Protein AF-A0A1V9FWC9-F1 (afdb_monomer_lite)

Radius of gyration: 21.56 Å; chains: 1; bounding box: 46×31×86 Å

Sequence (155 aa):
MNTYSSSDKNKNQHMPQYVVHKIGFFFTDENYEIEQERGNLVAISKSLEEAKATKFRADIESMKSQADNNAVIFYLENPNYEAITKKLTTYYNSEFGQFTSRIPPILLPYNMTDEQAAQFLSIMELTFHTIVEYGDDEVIDAAAFDLNNDEYCWF

Secondary structure (DSSP, 8-state):
----------------EEEEEEPEEEE-SS-EEEEESS-SEEEEESSHHHHHHHHHHHHHHHHHHTTTSBTTGGGTT-TTHHHHHHHHHHHHHHHSS----SSS--BPPTT--HHHHHHHHHHHT--SEEEEEEPTT----TTTS-TT-GGG---

Structure (mmCIF, N/CA/C/O backbone):
data_AF-A0A1V9FWC9-F1
#
_entry.id   AF-A0A1V9FWC9-F1
#
loop_
_atom_site.group_PDB
_atom_site.id
_atom_site.type_symbol
_atom_site.label_atom_id
_atom_site.label_alt_id
_atom_site.label_comp_id
_atom_site.label_asym_id
_atom_site.label_entity_id
_atom_site.label_seq_id
_atom_site.pdbx_PDB_ins_code
_atom_site.Cartn_x
_atom_site.Cartn_y
_atom_site.Cartn_z
_atom_site.occupancy
_atom_site.B_iso_or_equiv
_atom_site.auth_seq_id
_atom_site.auth_comp_id
_atom_site.auth_asym_id
_atom_site.auth_atom_id
_atom_site.pdbx_PDB_model_num
ATOM 1 N N . MET A 1 1 ? 23.461 14.807 -64.454 1.00 42.53 1 MET A N 1
ATOM 2 C CA . MET A 1 1 ? 24.286 14.664 -63.237 1.00 42.53 1 MET A CA 1
ATOM 3 C C . MET A 1 1 ? 23.342 14.418 -62.080 1.00 42.53 1 MET A C 1
ATOM 5 O O . MET A 1 1 ? 22.497 15.258 -61.817 1.00 42.53 1 MET A O 1
ATOM 9 N N . ASN A 1 2 ? 23.418 13.223 -61.502 1.00 43.31 2 ASN A N 1
ATOM 10 C CA . ASN A 1 2 ? 22.640 12.791 -60.346 1.00 43.31 2 ASN A CA 1
ATOM 11 C C . ASN A 1 2 ? 23.478 13.060 -59.095 1.00 43.31 2 ASN A C 1
ATOM 13 O O . ASN A 1 2 ? 24.5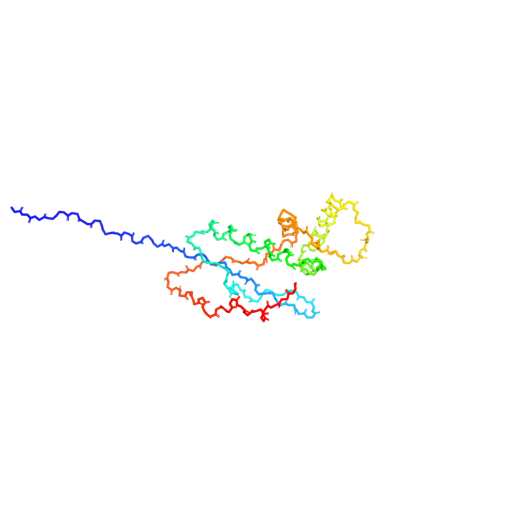97 12.557 -59.057 1.00 43.31 2 ASN A O 1
ATOM 17 N N . THR A 1 3 ? 22.936 13.739 -58.083 1.00 41.34 3 THR A N 1
ATOM 18 C CA . THR A 1 3 ? 23.321 13.508 -56.679 1.00 41.34 3 THR A CA 1
ATOM 19 C C . THR A 1 3 ? 22.168 13.869 -55.735 1.00 41.34 3 THR A C 1
ATOM 21 O O . THR A 1 3 ? 21.877 15.045 -55.548 1.00 41.34 3 THR A O 1
ATOM 24 N N . TYR A 1 4 ? 21.529 12.811 -55.211 1.00 40.56 4 TYR A N 1
ATOM 25 C CA . TYR A 1 4 ? 21.058 12.574 -53.831 1.00 40.56 4 TYR A CA 1
ATOM 26 C C . TYR A 1 4 ? 20.501 13.779 -53.048 1.00 40.56 4 TYR A C 1
ATOM 28 O O . TYR A 1 4 ? 21.238 14.688 -52.694 1.00 40.56 4 TYR A O 1
ATOM 36 N N . SER A 1 5 ? 19.189 13.891 -52.809 1.00 41.19 5 SER A N 1
ATOM 37 C CA . SER A 1 5 ? 18.323 13.071 -51.929 1.00 41.19 5 SER A CA 1
ATOM 38 C C . SER A 1 5 ? 18.794 12.982 -50.475 1.00 41.19 5 SER A C 1
ATOM 40 O O . SER A 1 5 ? 19.703 12.223 -50.159 1.00 41.19 5 SER A O 1
ATOM 42 N N . SER A 1 6 ? 18.086 13.757 -49.646 1.00 53.69 6 SER A N 1
ATOM 43 C CA . SER A 1 6 ? 17.626 13.518 -48.272 1.00 53.69 6 SER A CA 1
ATOM 44 C C . SER A 1 6 ? 18.304 12.426 -47.444 1.00 53.69 6 SER A C 1
ATOM 46 O O . SER A 1 6 ? 18.267 11.250 -47.799 1.00 53.69 6 SER A O 1
ATOM 48 N N . SER A 1 7 ? 18.737 12.810 -46.245 1.00 42.28 7 SER A N 1
ATOM 49 C CA . SER A 1 7 ? 18.567 11.955 -45.072 1.00 42.28 7 SER A CA 1
ATOM 50 C C . SER A 1 7 ? 18.676 12.801 -43.808 1.00 42.28 7 SER A C 1
ATOM 52 O O . SER A 1 7 ? 19.775 13.057 -43.305 1.00 42.28 7 SER A O 1
ATOM 54 N N . ASP A 1 8 ? 17.509 13.226 -43.323 1.00 50.09 8 ASP A N 1
ATOM 55 C CA . ASP A 1 8 ? 17.239 13.476 -41.911 1.00 50.09 8 ASP A CA 1
ATOM 56 C C . ASP A 1 8 ? 17.885 12.368 -41.073 1.00 50.09 8 ASP A C 1
ATOM 58 O O . ASP A 1 8 ? 17.461 11.209 -41.087 1.00 50.09 8 ASP A O 1
ATOM 62 N N . LYS A 1 9 ? 18.957 12.707 -40.355 1.00 45.81 9 LYS A N 1
ATOM 63 C CA . LYS A 1 9 ? 19.501 11.814 -39.339 1.00 45.81 9 LYS A CA 1
ATOM 64 C C . LYS A 1 9 ? 18.553 11.854 -38.153 1.00 45.81 9 LYS A C 1
ATOM 66 O O . LYS A 1 9 ? 18.553 12.817 -37.391 1.00 45.81 9 LYS A O 1
ATOM 71 N N . ASN A 1 10 ? 17.747 10.797 -38.069 1.00 43.78 10 ASN A N 1
ATOM 72 C CA . ASN A 1 10 ? 17.113 10.262 -36.871 1.00 43.78 10 ASN A CA 1
ATOM 73 C C . ASN A 1 10 ? 17.713 10.863 -35.594 1.00 43.78 10 ASN A C 1
ATOM 75 O O . ASN A 1 10 ? 18.792 10.467 -35.148 1.00 43.78 10 ASN A O 1
ATOM 79 N N . LYS A 1 11 ? 16.983 11.801 -34.986 1.00 44.09 11 LYS A N 1
ATOM 80 C CA . LYS A 1 11 ? 17.037 11.954 -33.537 1.00 44.09 11 LYS A CA 1
ATOM 81 C C . LYS A 1 11 ? 16.538 10.618 -33.000 1.00 44.09 11 LYS A C 1
ATOM 83 O O . LYS A 1 11 ? 15.337 10.373 -33.041 1.00 44.09 11 LYS A O 1
ATOM 88 N N . ASN A 1 12 ? 17.449 9.744 -32.572 1.00 44.00 12 ASN A N 1
ATOM 89 C CA . ASN A 1 12 ? 17.093 8.663 -31.663 1.00 44.00 12 ASN A CA 1
ATOM 90 C C . ASN A 1 12 ? 16.482 9.349 -30.443 1.00 44.00 12 ASN A C 1
ATOM 92 O O . ASN A 1 12 ? 17.187 9.917 -29.612 1.00 44.00 12 ASN A O 1
ATOM 96 N N . GLN A 1 13 ? 15.157 9.432 -30.442 1.00 45.62 13 GLN A N 1
ATOM 97 C CA . GLN A 1 13 ? 14.381 9.942 -29.335 1.00 45.62 13 GLN A CA 1
ATOM 98 C C . GLN A 1 13 ? 14.559 8.911 -28.226 1.00 45.62 13 GLN A C 1
ATOM 100 O O . GLN A 1 13 ? 13.967 7.836 -28.267 1.00 45.62 13 GLN A O 1
ATOM 105 N N . HIS A 1 14 ? 15.476 9.219 -27.313 1.00 57.19 14 HIS A N 1
ATOM 106 C CA . HIS A 1 14 ? 15.680 8.488 -26.075 1.00 57.19 14 HIS A CA 1
ATOM 107 C C . HIS A 1 14 ? 14.344 8.360 -25.345 1.00 57.19 14 HIS A C 1
ATOM 109 O O . HIS A 1 14 ? 13.629 9.352 -25.177 1.00 57.19 14 HIS A O 1
ATOM 115 N N . MET A 1 15 ? 13.988 7.132 -24.978 1.00 57.91 15 MET A N 1
ATOM 116 C CA . MET A 1 15 ? 12.767 6.834 -24.245 1.00 57.91 15 MET A CA 1
ATOM 117 C C . MET A 1 15 ? 13.168 6.275 -22.878 1.00 57.91 15 MET A C 1
ATOM 119 O O . MET A 1 15 ? 13.560 5.107 -22.836 1.00 57.91 15 MET A O 1
ATOM 123 N N . PRO A 1 16 ? 13.085 7.072 -21.795 1.00 70.75 16 PRO A N 1
ATOM 124 C CA . PRO A 1 16 ? 13.401 6.593 -20.453 1.00 70.75 16 PRO A CA 1
ATOM 125 C C . PRO A 1 16 ? 12.538 5.378 -20.101 1.00 70.75 16 PRO A C 1
ATOM 127 O O . PRO A 1 16 ? 11.371 5.286 -20.503 1.00 70.75 16 PRO A O 1
ATOM 130 N N . GLN A 1 17 ? 13.120 4.437 -19.360 1.00 82.06 17 GLN A N 1
ATOM 131 C CA . GLN A 1 17 ? 12.405 3.270 -18.856 1.00 82.06 17 GLN A CA 1
ATOM 132 C C . GLN A 1 17 ? 11.991 3.519 -17.409 1.00 82.06 17 GLN A C 1
ATOM 134 O O . GLN A 1 17 ? 12.803 3.882 -16.563 1.00 82.06 17 GLN A O 1
ATOM 139 N N . TYR A 1 18 ? 10.710 3.318 -17.124 1.00 85.75 18 TYR A N 1
ATOM 140 C CA . TYR A 1 18 ? 10.145 3.458 -15.789 1.00 85.75 18 TYR A CA 1
ATOM 141 C C . TYR A 1 18 ? 9.880 2.070 -15.231 1.00 85.75 18 TYR A C 1
ATOM 143 O O . TYR A 1 18 ? 9.060 1.329 -15.778 1.00 85.75 18 TYR A O 1
ATOM 151 N N . VAL A 1 19 ? 10.562 1.716 -14.151 1.00 85.62 19 VAL A N 1
ATOM 152 C CA . VAL A 1 19 ? 10.449 0.395 -13.534 1.00 85.62 19 VAL A CA 1
ATOM 153 C C . VAL A 1 19 ? 9.692 0.520 -12.227 1.00 85.62 19 VAL A C 1
ATOM 155 O O . VAL A 1 19 ? 10.023 1.345 -11.377 1.00 85.62 19 VAL A O 1
ATOM 158 N N . VAL A 1 20 ? 8.658 -0.300 -12.076 1.00 84.12 20 VAL A N 1
ATOM 159 C CA . VAL A 1 20 ? 7.928 -0.450 -10.821 1.00 84.12 20 VAL A CA 1
ATOM 160 C C . VAL A 1 20 ? 8.647 -1.508 -9.999 1.00 84.12 20 VAL A C 1
ATOM 162 O O . VAL A 1 20 ? 8.744 -2.656 -10.432 1.00 84.12 20 VAL A O 1
ATOM 165 N N . HIS A 1 21 ? 9.125 -1.126 -8.821 1.00 82.81 21 HIS A N 1
ATOM 166 C CA . HIS A 1 21 ? 9.728 -2.032 -7.849 1.00 82.81 21 HIS A CA 1
ATOM 167 C C . HIS A 1 21 ? 8.793 -2.220 -6.659 1.00 82.81 21 HIS A C 1
ATOM 169 O O . HIS A 1 21 ? 8.163 -1.261 -6.211 1.00 82.81 21 HIS A O 1
ATOM 175 N N . LYS A 1 22 ? 8.729 -3.438 -6.120 1.00 78.50 22 LYS A N 1
ATOM 176 C CA . LYS A 1 22 ? 8.201 -3.690 -4.778 1.00 78.50 22 LYS A CA 1
ATOM 177 C C . LYS A 1 22 ? 9.190 -3.102 -3.776 1.00 78.50 22 LYS A C 1
ATOM 179 O O . LYS A 1 22 ? 10.392 -3.343 -3.876 1.00 78.50 22 LYS A O 1
ATOM 184 N N . ILE A 1 23 ? 8.690 -2.312 -2.839 1.00 74.44 23 ILE A N 1
ATOM 185 C CA . ILE A 1 23 ? 9.484 -1.808 -1.725 1.00 74.44 23 ILE A CA 1
ATOM 186 C C . ILE A 1 23 ? 9.733 -2.989 -0.784 1.00 74.44 23 ILE A C 1
ATOM 188 O O . ILE A 1 23 ? 8.804 -3.715 -0.427 1.00 74.44 23 ILE A O 1
ATOM 192 N N . GLY A 1 24 ? 10.995 -3.212 -0.418 1.00 57.97 24 GLY A N 1
ATOM 193 C CA . GLY A 1 24 ? 11.331 -4.156 0.643 1.00 57.97 24 GLY A CA 1
ATOM 194 C C . GLY A 1 24 ? 10.935 -3.559 1.990 1.00 57.97 24 GLY A C 1
ATOM 195 O O . GLY A 1 24 ? 11.459 -2.510 2.362 1.00 57.97 24 GLY A O 1
ATOM 196 N N . PHE A 1 25 ? 10.014 -4.212 2.698 1.00 57.06 25 PHE A N 1
ATOM 197 C CA . PHE A 1 25 ? 9.659 -3.877 4.076 1.00 57.06 25 PHE A CA 1
ATOM 198 C C . PHE A 1 25 ? 10.325 -4.887 5.002 1.00 57.06 25 PHE A C 1
ATOM 200 O O . PHE A 1 25 ? 10.091 -6.087 4.856 1.00 57.06 25 PHE A O 1
ATOM 207 N N . PHE A 1 26 ? 11.125 -4.418 5.957 1.00 47.25 26 PHE A N 1
ATOM 208 C CA . PHE A 1 26 ? 11.580 -5.257 7.063 1.00 47.25 26 PHE A CA 1
ATOM 209 C C . PHE A 1 26 ? 10.724 -4.984 8.297 1.00 47.25 26 PHE A C 1
ATOM 211 O O . PHE A 1 26 ? 10.588 -3.841 8.735 1.00 47.25 26 PHE A O 1
ATOM 218 N N . PHE A 1 27 ? 10.144 -6.053 8.846 1.00 41.88 27 PHE A N 1
ATOM 219 C CA . PHE A 1 27 ? 9.560 -6.040 10.180 1.00 41.88 27 PHE A CA 1
ATOM 220 C C . PHE A 1 27 ? 10.696 -6.327 11.160 1.00 41.88 27 PHE A C 1
ATOM 222 O O . PHE A 1 27 ? 11.207 -7.447 11.215 1.00 41.88 27 PHE A O 1
ATOM 229 N N . THR A 1 28 ? 11.142 -5.307 11.883 1.00 44.56 28 THR A N 1
ATOM 230 C CA . THR A 1 28 ? 11.976 -5.533 13.068 1.00 44.56 28 THR A CA 1
ATOM 231 C C . THR A 1 28 ? 11.056 -5.826 14.255 1.00 44.56 28 THR A C 1
ATOM 233 O O . THR A 1 28 ? 9.866 -5.525 14.195 1.00 44.56 28 THR A O 1
ATOM 236 N N . ASP A 1 29 ? 11.577 -6.405 15.340 1.00 37.69 29 ASP A N 1
ATOM 237 C CA . ASP A 1 29 ? 10.786 -6.702 16.553 1.00 37.69 29 ASP A CA 1
ATOM 238 C C . ASP A 1 29 ? 10.087 -5.460 17.150 1.00 37.69 29 ASP A C 1
ATOM 240 O O . ASP A 1 29 ? 9.205 -5.594 17.999 1.00 37.69 29 ASP A O 1
ATOM 244 N N . GLU A 1 30 ? 10.469 -4.259 16.704 1.00 39.75 30 GLU A N 1
ATOM 245 C CA . GLU A 1 30 ? 9.951 -2.990 17.193 1.00 39.75 30 GLU A CA 1
ATOM 246 C C . GLU A 1 30 ? 9.194 -2.206 16.099 1.00 39.75 30 GLU A C 1
ATOM 248 O O . GLU A 1 30 ? 8.078 -1.792 16.392 1.00 39.75 30 GLU A O 1
ATOM 253 N N . ASN A 1 31 ? 9.695 -2.065 14.851 1.00 43.00 31 ASN A N 1
ATOM 254 C CA . ASN A 1 31 ? 9.213 -1.044 13.889 1.00 43.00 31 ASN A CA 1
ATOM 255 C C . ASN A 1 31 ? 9.339 -1.380 12.369 1.00 43.00 31 ASN A C 1
ATOM 257 O O . ASN A 1 31 ? 9.974 -2.365 11.978 1.00 43.00 31 ASN A O 1
ATOM 261 N N . TYR A 1 32 ? 8.766 -0.499 11.519 1.00 52.47 32 TYR A N 1
ATOM 262 C CA . TYR A 1 32 ? 8.837 -0.484 10.039 1.00 52.47 32 TYR A CA 1
ATOM 263 C C . TYR A 1 32 ? 10.089 0.213 9.501 1.00 52.47 32 TYR A C 1
ATOM 265 O O . TYR A 1 32 ? 10.265 1.405 9.753 1.00 52.47 32 TYR A O 1
ATOM 273 N N . GLU A 1 33 ? 10.874 -0.461 8.654 1.00 49.66 33 GLU A N 1
ATOM 274 C CA . GLU A 1 33 ? 11.979 0.174 7.918 1.00 49.66 33 GLU A CA 1
ATOM 275 C C . GLU A 1 33 ? 11.922 -0.103 6.401 1.00 49.66 33 GLU A C 1
ATOM 277 O O . GLU A 1 33 ? 11.704 -1.235 5.958 1.00 49.66 33 GLU A O 1
ATOM 282 N N . ILE A 1 34 ? 12.103 0.958 5.598 1.00 54.25 34 ILE A N 1
ATOM 283 C CA . ILE A 1 34 ? 12.258 0.902 4.134 1.00 54.25 34 ILE A CA 1
ATOM 284 C C . ILE A 1 34 ? 13.758 0.808 3.839 1.00 54.25 34 ILE A C 1
ATOM 286 O O . ILE A 1 34 ? 14.463 1.808 3.951 1.00 54.25 34 ILE A O 1
ATOM 290 N N . GLU A 1 35 ? 14.259 -0.369 3.461 1.00 50.88 35 GLU A N 1
ATOM 291 C CA . GLU A 1 35 ? 15.703 -0.540 3.219 1.00 50.88 35 GLU A CA 1
ATOM 292 C C . GLU A 1 35 ? 16.137 -0.225 1.779 1.00 50.88 35 GLU A C 1
ATOM 294 O O . GLU A 1 35 ? 17.250 0.261 1.570 1.00 50.88 35 GLU A O 1
ATOM 299 N N . GLN A 1 36 ? 15.310 -0.515 0.764 1.00 57.75 36 GLN A N 1
ATOM 300 C CA . GLN A 1 36 ? 15.740 -0.431 -0.639 1.00 57.75 36 GLN A CA 1
ATOM 301 C C . GLN A 1 36 ? 14.655 0.132 -1.564 1.00 57.75 36 GLN A C 1
ATOM 303 O O . GLN A 1 36 ? 13.572 -0.434 -1.704 1.00 57.75 36 GLN A O 1
ATOM 308 N N . GLU A 1 37 ? 14.990 1.210 -2.283 1.00 55.50 37 GLU A N 1
ATOM 309 C CA . GLU A 1 37 ? 14.153 1.772 -3.357 1.00 55.50 37 GLU A CA 1
ATOM 310 C C . GLU A 1 37 ? 14.066 0.851 -4.595 1.00 55.50 37 GLU A C 1
ATOM 312 O O . GLU A 1 37 ? 13.215 1.049 -5.458 1.00 55.50 37 GLU A O 1
ATOM 317 N N . ARG A 1 38 ? 14.938 -0.161 -4.706 1.00 66.62 38 ARG A N 1
ATOM 318 C CA . ARG A 1 38 ? 15.046 -1.069 -5.863 1.00 66.62 38 ARG A CA 1
ATOM 319 C C . ARG A 1 38 ? 14.918 -2.542 -5.441 1.00 66.62 38 ARG A C 1
ATOM 321 O O . ARG A 1 38 ? 15.844 -3.319 -5.641 1.00 66.62 38 ARG A O 1
ATOM 328 N N . GLY A 1 39 ? 13.787 -2.911 -4.834 1.00 66.62 39 GLY A N 1
ATOM 329 C CA . GLY A 1 39 ? 13.455 -4.310 -4.520 1.00 66.62 39 GLY A CA 1
ATOM 330 C C . GLY A 1 39 ? 13.011 -5.112 -5.755 1.00 66.62 39 GLY A C 1
ATOM 331 O O . GLY A 1 39 ? 13.429 -4.825 -6.878 1.00 66.62 39 GLY A O 1
ATOM 332 N N . ASN A 1 40 ? 12.133 -6.104 -5.577 1.00 74.06 40 ASN A N 1
ATOM 333 C CA . ASN A 1 40 ? 11.693 -6.981 -6.672 1.00 74.06 40 ASN A CA 1
ATOM 334 C C . ASN A 1 40 ? 11.033 -6.202 -7.819 1.00 74.06 40 ASN A C 1
ATOM 336 O O . ASN A 1 40 ? 10.218 -5.306 -7.595 1.00 74.06 40 ASN A O 1
ATOM 340 N N . LEU A 1 41 ? 11.368 -6.565 -9.057 1.00 77.94 41 LEU A N 1
ATOM 341 C CA . LEU A 1 41 ? 10.797 -5.948 -10.248 1.00 77.94 41 LEU A CA 1
ATOM 342 C C . LEU A 1 41 ? 9.342 -6.392 -10.432 1.00 77.94 41 LEU A C 1
ATOM 344 O O . LEU A 1 41 ? 9.053 -7.578 -10.515 1.00 77.94 41 LEU A O 1
ATOM 348 N N . VAL A 1 42 ? 8.422 -5.437 -10.540 1.00 81.56 42 VAL A N 1
ATOM 349 C CA . VAL A 1 42 ? 6.999 -5.707 -10.799 1.00 81.56 42 VAL A CA 1
ATOM 350 C C . VAL A 1 42 ? 6.658 -5.489 -12.265 1.00 81.56 42 VAL A C 1
ATOM 352 O O . VAL A 1 42 ? 5.962 -6.302 -12.869 1.00 81.56 42 VAL A O 1
ATOM 355 N N . ALA A 1 43 ? 7.148 -4.400 -12.859 1.00 84.94 43 ALA A N 1
ATOM 356 C CA . ALA A 1 43 ? 6.910 -4.099 -14.266 1.00 84.94 43 ALA A CA 1
ATOM 357 C C . ALA A 1 43 ? 7.940 -3.117 -14.825 1.00 84.94 43 ALA A C 1
ATOM 359 O O . ALA A 1 43 ? 8.460 -2.272 -14.101 1.00 84.94 43 ALA A O 1
ATOM 360 N N . ILE A 1 44 ? 8.163 -3.180 -16.138 1.00 86.00 44 ILE A N 1
ATOM 361 C CA . ILE A 1 44 ? 8.935 -2.191 -16.898 1.00 86.00 44 ILE A CA 1
ATOM 362 C C . ILE A 1 44 ? 7.979 -1.509 -17.872 1.00 86.00 44 ILE A C 1
ATOM 364 O O . ILE A 1 44 ? 7.269 -2.175 -18.624 1.00 86.00 44 ILE A O 1
ATOM 368 N N . SER A 1 45 ? 7.988 -0.183 -17.876 1.00 86.88 45 SER A N 1
ATOM 369 C CA . SER A 1 45 ? 7.144 0.657 -18.716 1.00 86.88 45 SER A CA 1
ATOM 370 C C . SER A 1 45 ? 7.984 1.649 -19.516 1.00 86.88 45 SER A C 1
ATOM 372 O O . SER A 1 45 ? 9.066 2.067 -19.109 1.00 86.88 45 SER A O 1
ATOM 374 N N . LYS A 1 46 ? 7.448 2.065 -20.664 1.00 86.38 46 LYS A N 1
ATOM 375 C CA . LYS A 1 46 ? 8.023 3.114 -21.519 1.00 86.38 46 LYS A CA 1
ATOM 376 C C . LYS A 1 46 ? 7.469 4.508 -21.226 1.00 86.38 46 LYS A C 1
ATOM 378 O O . LYS A 1 46 ? 7.885 5.479 -21.853 1.00 86.38 46 LYS A O 1
ATOM 383 N N . SER A 1 47 ? 6.485 4.613 -20.335 1.00 89.75 47 SER A N 1
ATOM 384 C CA . SER A 1 47 ? 5.885 5.887 -19.951 1.00 89.75 47 SER A CA 1
ATOM 385 C C . SER A 1 47 ? 5.625 5.959 -18.452 1.00 89.75 47 SER A C 1
ATOM 387 O O . SER A 1 47 ? 5.215 4.980 -17.820 1.00 89.75 47 SER A O 1
ATOM 389 N N . LEU A 1 48 ? 5.819 7.153 -17.892 1.00 90.06 48 LEU A N 1
ATOM 390 C CA . LEU A 1 48 ? 5.564 7.407 -16.480 1.00 90.06 48 LEU A CA 1
ATOM 391 C C . LEU A 1 48 ? 4.091 7.156 -16.119 1.00 90.06 48 LEU A C 1
ATOM 393 O O . LEU A 1 48 ? 3.801 6.647 -15.043 1.00 90.06 48 LEU A O 1
ATOM 397 N N . GLU A 1 49 ? 3.157 7.470 -17.017 1.00 93.31 49 GLU A N 1
ATOM 398 C CA . GLU A 1 49 ? 1.722 7.269 -16.777 1.00 93.31 49 GLU A CA 1
ATOM 399 C C . GLU A 1 49 ? 1.340 5.784 -16.710 1.00 93.31 49 GLU A C 1
ATOM 401 O O . GLU A 1 49 ? 0.615 5.371 -15.806 1.00 93.31 49 GLU A O 1
ATOM 406 N N . GLU A 1 50 ? 1.887 4.950 -17.596 1.00 92.38 50 GLU A N 1
ATOM 407 C CA . GLU A 1 50 ? 1.700 3.495 -17.524 1.00 92.38 50 GLU A CA 1
ATOM 408 C C . GLU A 1 50 ? 2.370 2.900 -16.275 1.00 92.38 50 GLU A C 1
ATOM 410 O O . GLU A 1 50 ? 1.794 2.022 -15.626 1.00 92.38 50 GLU A O 1
ATOM 415 N N . ALA A 1 51 ? 3.536 3.421 -15.872 1.00 91.12 51 ALA A N 1
ATOM 416 C CA . ALA A 1 51 ? 4.199 3.003 -14.637 1.00 91.12 51 ALA A CA 1
ATOM 417 C C . ALA A 1 51 ? 3.369 3.366 -13.397 1.00 91.12 51 ALA A C 1
ATOM 419 O O . ALA A 1 51 ? 3.180 2.523 -12.524 1.00 91.12 51 ALA A O 1
ATOM 420 N N . LYS A 1 52 ? 2.799 4.579 -13.339 1.00 93.31 52 LYS A N 1
ATOM 421 C CA . LYS A 1 52 ? 1.882 5.014 -12.269 1.00 93.31 52 LYS A CA 1
ATOM 422 C C . LYS A 1 52 ? 0.639 4.138 -12.187 1.00 93.31 52 LYS A C 1
ATOM 424 O O . LYS A 1 52 ? 0.277 3.712 -11.095 1.00 93.31 52 LYS A O 1
ATOM 429 N N . ALA A 1 53 ? 0.007 3.846 -13.324 1.00 93.62 53 ALA A N 1
ATOM 430 C CA . ALA A 1 53 ? -1.168 2.980 -13.363 1.00 93.62 53 ALA A CA 1
ATOM 431 C C . ALA A 1 53 ? -0.839 1.553 -12.897 1.00 93.62 53 ALA A C 1
ATOM 433 O O . ALA A 1 53 ? -1.611 0.950 -12.152 1.00 93.62 53 ALA A O 1
ATOM 434 N N . THR A 1 54 ? 0.319 1.030 -13.301 1.00 93.50 54 THR A N 1
ATOM 435 C CA . THR A 1 54 ? 0.778 -0.308 -12.906 1.00 93.50 54 THR A CA 1
ATOM 436 C C . THR A 1 54 ? 1.114 -0.369 -11.421 1.00 93.50 54 THR A C 1
ATOM 438 O O . THR A 1 54 ? 0.624 -1.253 -10.726 1.00 93.50 54 THR A O 1
ATOM 441 N N . LYS A 1 55 ? 1.865 0.616 -10.918 1.00 93.81 55 LYS A N 1
ATOM 442 C CA . LYS A 1 55 ? 2.167 0.786 -9.495 1.00 93.81 55 LYS A CA 1
ATOM 443 C C . LYS A 1 55 ? 0.887 0.827 -8.659 1.00 93.81 55 LYS A C 1
ATOM 445 O O . LYS A 1 55 ? 0.767 0.071 -7.708 1.00 93.81 55 LYS A O 1
ATOM 450 N N . PHE A 1 56 ? -0.085 1.655 -9.044 1.00 93.38 56 PHE A N 1
ATOM 451 C CA . PHE A 1 56 ? -1.347 1.787 -8.313 1.00 93.38 56 PHE A CA 1
ATOM 452 C C . PHE A 1 56 ? -2.126 0.466 -8.240 1.00 93.38 56 PHE A C 1
ATOM 454 O O . PHE A 1 56 ? -2.623 0.104 -7.178 1.00 93.38 56 PHE A O 1
ATOM 461 N N . ARG A 1 57 ? -2.192 -0.292 -9.344 1.00 94.31 57 ARG A N 1
ATOM 462 C CA . ARG A 1 57 ? -2.810 -1.629 -9.342 1.00 94.31 57 ARG A CA 1
ATOM 463 C C . ARG A 1 57 ? -2.053 -2.609 -8.448 1.00 94.31 57 ARG A C 1
ATOM 465 O O . ARG A 1 57 ? -2.680 -3.341 -7.696 1.00 94.31 57 ARG A O 1
ATOM 472 N N . ALA A 1 58 ? -0.724 -2.606 -8.508 1.00 91.44 58 ALA A N 1
ATOM 473 C CA . ALA A 1 58 ? 0.101 -3.472 -7.673 1.00 91.44 58 ALA A CA 1
ATOM 474 C C . ALA A 1 58 ? -0.047 -3.140 -6.176 1.00 91.44 58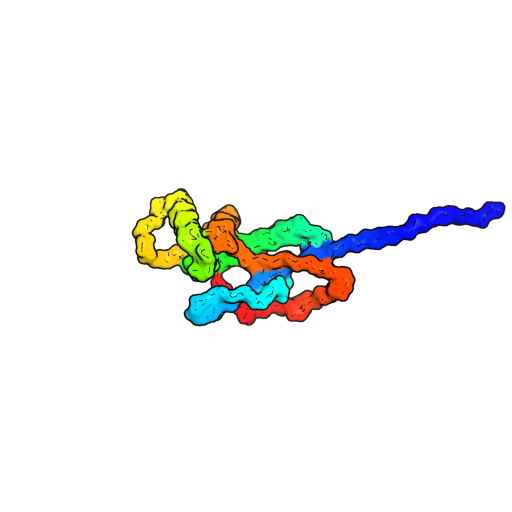 ALA A C 1
ATOM 476 O O . ALA A 1 58 ? -0.131 -4.049 -5.352 1.00 91.44 58 ALA A O 1
ATOM 477 N N . ASP A 1 59 ? -0.145 -1.853 -5.824 1.00 92.38 59 ASP A N 1
ATOM 478 C CA . ASP A 1 59 ? -0.425 -1.411 -4.455 1.00 92.38 59 ASP A CA 1
ATOM 479 C C . ASP A 1 59 ? -1.798 -1.891 -3.971 1.00 92.38 59 ASP A C 1
ATOM 481 O O . ASP A 1 59 ? -1.899 -2.355 -2.840 1.00 92.38 59 ASP A O 1
ATOM 485 N N . ILE A 1 60 ? -2.839 -1.823 -4.813 1.00 94.62 60 ILE A N 1
ATOM 486 C CA . ILE A 1 60 ? -4.174 -2.355 -4.487 1.00 94.62 60 ILE A CA 1
ATOM 487 C C . ILE A 1 60 ? -4.103 -3.855 -4.192 1.00 94.62 60 ILE A C 1
ATOM 489 O O . ILE A 1 60 ? -4.635 -4.302 -3.178 1.00 94.62 60 ILE A O 1
ATOM 493 N N . GLU A 1 61 ? -3.432 -4.630 -5.044 1.00 92.44 61 GLU A N 1
ATOM 494 C CA . GLU A 1 61 ? -3.323 -6.081 -4.861 1.00 92.44 61 GLU A CA 1
ATOM 495 C C . GLU A 1 61 ? -2.512 -6.443 -3.611 1.00 92.44 61 GLU A C 1
ATOM 497 O O . GLU A 1 61 ? -2.920 -7.319 -2.851 1.00 92.44 61 GLU A O 1
ATOM 502 N N . SER A 1 62 ? -1.425 -5.716 -3.333 1.00 90.69 62 SER A N 1
ATOM 503 C CA . SER A 1 62 ? -0.680 -5.878 -2.077 1.00 90.69 62 SER A CA 1
ATOM 504 C C . SER A 1 62 ? -1.528 -5.507 -0.868 1.00 90.69 62 SER A C 1
ATOM 506 O O . SER A 1 62 ? -1.583 -6.273 0.081 1.00 90.69 62 SER A O 1
ATOM 508 N N . MET A 1 63 ? -2.269 -4.397 -0.910 1.00 91.75 63 MET A N 1
ATOM 509 C CA . MET A 1 63 ? -3.171 -4.004 0.175 1.00 91.75 63 MET A CA 1
ATOM 510 C C . MET A 1 63 ? -4.240 -5.073 0.441 1.00 91.75 63 MET A C 1
ATOM 512 O O . MET A 1 63 ? -4.536 -5.375 1.593 1.00 91.75 63 MET A O 1
ATOM 516 N N . LYS A 1 64 ? -4.799 -5.679 -0.612 1.00 92.25 64 LYS A N 1
ATOM 517 C CA . LYS A 1 64 ? -5.783 -6.766 -0.496 1.00 92.25 64 LYS A CA 1
ATOM 518 C C . LYS A 1 64 ? -5.184 -8.040 0.095 1.00 92.25 64 LYS A C 1
ATOM 520 O O . LYS A 1 64 ? -5.893 -8.748 0.804 1.00 92.25 64 LYS A O 1
ATOM 525 N N . SER A 1 65 ? -3.899 -8.316 -0.143 1.00 89.44 65 SER A N 1
ATOM 526 C CA . SER A 1 65 ? -3.223 -9.465 0.471 1.00 89.44 65 SER A CA 1
ATOM 527 C C . SER A 1 65 ? -3.063 -9.318 1.986 1.00 89.44 65 SER A C 1
ATOM 529 O O . SER A 1 65 ? -2.986 -10.329 2.669 1.00 89.44 65 SER A O 1
ATOM 531 N N . GLN A 1 66 ? -3.105 -8.085 2.508 1.00 87.12 66 GLN A N 1
ATOM 532 C CA . GLN A 1 66 ? -3.032 -7.773 3.943 1.00 87.12 66 GLN A CA 1
ATOM 533 C C . GLN A 1 66 ? -4.356 -8.008 4.694 1.00 87.12 66 GLN A C 1
ATOM 535 O O . GLN A 1 66 ? -4.555 -7.489 5.793 1.00 87.12 66 GLN A O 1
ATOM 540 N N . ALA A 1 67 ? -5.309 -8.720 4.093 1.00 87.25 67 ALA A N 1
ATOM 541 C CA . ALA A 1 67 ? -6.565 -9.095 4.731 1.00 87.25 67 ALA A CA 1
ATOM 542 C C . ALA A 1 67 ? -6.335 -9.714 6.124 1.00 87.25 67 ALA A C 1
ATOM 544 O O . ALA A 1 67 ? -5.416 -10.504 6.316 1.00 87.25 67 ALA A O 1
ATOM 545 N N . ASP A 1 68 ? -7.181 -9.354 7.094 1.00 86.44 68 ASP A N 1
ATOM 546 C CA . ASP A 1 68 ? -7.115 -9.782 8.500 1.00 86.44 68 ASP A CA 1
ATOM 547 C C . ASP A 1 68 ? -5.858 -9.352 9.285 1.00 86.44 68 ASP A C 1
ATOM 549 O O . ASP A 1 68 ? -5.795 -9.573 10.499 1.00 86.44 68 ASP A O 1
ATOM 553 N N . ASN A 1 69 ? -4.896 -8.657 8.667 1.00 86.06 69 ASN A N 1
ATOM 554 C CA . ASN A 1 69 ? -3.804 -8.023 9.403 1.00 86.06 69 ASN A CA 1
ATOM 555 C C . ASN A 1 69 ? -4.308 -6.805 10.191 1.00 86.06 69 ASN A C 1
ATOM 557 O O . ASN A 1 69 ? -5.253 -6.107 9.809 1.00 86.06 69 ASN A O 1
ATOM 561 N N . ASN A 1 70 ? -3.648 -6.514 11.313 1.00 87.00 70 ASN A N 1
ATOM 562 C CA . ASN A 1 70 ? -3.946 -5.335 12.123 1.00 87.00 70 ASN A CA 1
ATOM 563 C C . ASN A 1 70 ? -3.413 -4.071 11.443 1.00 87.00 70 ASN A C 1
ATOM 565 O O . ASN A 1 70 ? -2.236 -3.797 11.576 1.00 87.00 70 ASN A O 1
ATOM 569 N N . ALA A 1 71 ? -4.260 -3.249 10.826 1.00 87.44 71 ALA A N 1
ATOM 570 C CA . ALA A 1 71 ? -3.893 -2.024 10.113 1.00 87.44 71 ALA A CA 1
ATOM 571 C C . ALA A 1 71 ? -2.935 -1.096 10.884 1.00 87.44 71 ALA A C 1
ATOM 573 O O . ALA A 1 71 ? -2.112 -0.428 10.265 1.00 87.44 71 ALA A O 1
ATOM 574 N N . VAL A 1 72 ? -3.021 -1.066 12.223 1.00 86.50 72 VAL A N 1
ATOM 575 C CA . VAL A 1 72 ? -2.179 -0.216 13.086 1.00 86.50 72 VAL A CA 1
ATOM 576 C C . VAL A 1 72 ? -0.695 -0.444 12.844 1.00 86.50 72 VAL A C 1
ATOM 578 O O . VAL A 1 72 ? 0.073 0.507 12.958 1.00 86.50 72 VAL A O 1
ATOM 581 N N . ILE A 1 73 ? -0.304 -1.674 12.494 1.00 84.00 73 ILE A N 1
ATOM 582 C CA . ILE A 1 73 ? 1.092 -2.024 12.264 1.00 84.00 73 ILE A CA 1
ATOM 583 C C . ILE A 1 73 ? 1.694 -1.048 11.243 1.00 84.00 73 ILE A C 1
ATOM 585 O O . ILE A 1 73 ? 2.599 -0.305 11.594 1.00 84.00 73 ILE A O 1
ATOM 589 N N . PHE A 1 74 ? 1.073 -0.860 10.078 1.00 85.12 74 PHE A N 1
ATOM 590 C CA . PHE A 1 74 ? 1.633 -0.094 8.956 1.00 85.12 74 PHE A CA 1
ATOM 591 C C . PHE A 1 74 ? 1.903 1.390 9.213 1.00 85.12 74 PHE A C 1
ATOM 593 O O . PHE A 1 74 ? 2.583 2.027 8.412 1.00 85.12 74 PHE A O 1
ATOM 600 N N . TYR A 1 75 ? 1.342 1.970 10.273 1.00 85.06 75 TYR A N 1
ATOM 601 C CA . TYR A 1 75 ? 1.444 3.404 10.525 1.00 85.06 75 TYR A CA 1
ATOM 602 C C . TYR A 1 75 ? 1.758 3.760 11.980 1.00 85.06 75 TYR A C 1
ATOM 604 O O . TYR A 1 75 ? 1.705 4.942 12.323 1.00 85.06 75 TYR A O 1
ATOM 612 N N . LEU A 1 76 ? 2.090 2.781 12.830 1.00 85.00 76 LEU A N 1
ATOM 613 C CA . LEU A 1 76 ? 2.372 3.007 14.253 1.00 85.00 76 LEU A CA 1
ATOM 614 C C . LEU A 1 76 ? 3.462 4.069 14.466 1.00 85.00 76 LEU A C 1
ATOM 616 O O . LEU A 1 76 ? 3.273 5.001 15.242 1.00 85.00 76 LEU A O 1
ATOM 620 N N . GLU A 1 77 ? 4.542 3.970 13.692 1.00 81.06 77 GLU A N 1
ATOM 621 C CA . GLU A 1 77 ? 5.697 4.875 13.744 1.00 81.06 77 GLU A CA 1
ATOM 622 C C . GLU A 1 77 ? 5.580 6.072 12.793 1.00 81.06 77 GLU A C 1
ATOM 624 O O . GLU A 1 77 ? 6.497 6.887 12.672 1.00 81.06 77 GLU A O 1
ATOM 629 N N . ASN A 1 78 ? 4.460 6.194 12.076 1.00 83.25 78 ASN A N 1
ATOM 630 C CA . ASN A 1 78 ? 4.263 7.316 11.174 1.00 83.25 78 ASN A CA 1
ATOM 631 C C . ASN A 1 78 ? 4.125 8.609 12.007 1.00 83.25 78 ASN A C 1
ATOM 633 O O . ASN A 1 78 ? 3.300 8.653 12.925 1.00 83.25 78 ASN A O 1
ATOM 637 N N . PRO A 1 79 ? 4.842 9.703 11.673 1.00 88.50 79 PRO A N 1
ATOM 638 C CA . PRO A 1 79 ? 4.702 10.988 12.366 1.00 88.50 79 PRO A CA 1
ATOM 639 C C . PRO A 1 79 ? 3.255 11.511 12.448 1.00 88.50 79 PRO A C 1
ATOM 641 O O . PRO A 1 79 ? 2.920 12.285 13.343 1.00 88.50 79 PRO A O 1
ATOM 644 N N . ASN A 1 80 ? 2.386 11.075 11.530 1.00 90.00 80 ASN A N 1
ATOM 645 C CA . ASN A 1 80 ? 0.967 11.410 11.455 1.00 90.00 80 ASN A CA 1
ATOM 646 C C . ASN A 1 80 ? 0.044 10.379 12.142 1.00 90.00 80 ASN A C 1
ATOM 648 O O . ASN A 1 80 ? -1.167 10.417 11.906 1.00 90.00 80 ASN A O 1
ATOM 652 N N . TYR A 1 81 ? 0.561 9.478 12.988 1.00 87.50 81 TYR A N 1
ATOM 653 C CA . TYR A 1 81 ? -0.178 8.375 13.628 1.00 87.50 81 TYR A CA 1
ATOM 654 C C . TYR A 1 81 ? -1.571 8.766 14.157 1.00 87.50 81 TYR A C 1
ATOM 656 O O . TYR A 1 81 ? -2.575 8.125 13.830 1.00 87.50 81 TYR A O 1
ATOM 664 N N . GLU A 1 82 ? -1.670 9.842 14.945 1.00 89.75 82 GLU A N 1
ATOM 665 C CA . GLU A 1 82 ? -2.951 10.284 15.519 1.00 89.75 82 GLU A CA 1
ATOM 666 C C . GLU A 1 82 ? -3.952 10.718 14.436 1.00 89.75 82 GLU A C 1
ATOM 668 O O . GLU A 1 82 ? -5.150 10.420 14.512 1.00 89.75 82 GLU A O 1
ATOM 673 N N . ALA A 1 83 ? -3.463 11.407 13.402 1.00 92.69 83 ALA A N 1
ATOM 674 C CA . ALA A 1 83 ? -4.281 11.872 12.290 1.00 92.69 83 ALA A CA 1
ATOM 675 C C . ALA A 1 83 ? -4.777 10.698 11.435 1.00 92.69 83 ALA A C 1
ATOM 677 O O . ALA A 1 83 ? -5.961 10.660 11.085 1.00 92.69 83 ALA A O 1
ATOM 678 N N . ILE A 1 84 ? -3.905 9.728 11.151 1.00 91.62 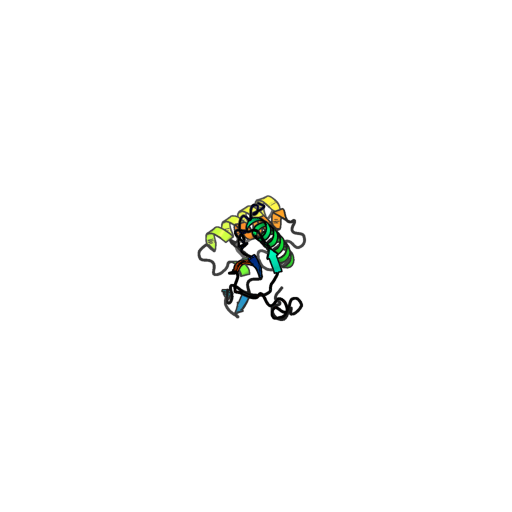84 ILE A N 1
ATOM 679 C CA . ILE A 1 84 ? -4.245 8.493 10.433 1.00 91.62 84 ILE A CA 1
ATOM 680 C C . ILE A 1 84 ? -5.288 7.703 11.226 1.00 91.62 84 ILE A C 1
ATOM 682 O O . ILE A 1 84 ? -6.355 7.398 10.696 1.00 91.62 84 ILE A O 1
ATOM 686 N N . THR A 1 85 ? -5.055 7.476 12.521 1.00 90.25 85 THR A N 1
ATOM 687 C CA . THR A 1 85 ? -5.987 6.760 13.409 1.00 90.25 85 THR A CA 1
ATOM 688 C C . THR A 1 85 ? -7.380 7.389 13.395 1.00 90.25 85 THR A C 1
ATOM 690 O O . THR A 1 85 ? -8.393 6.690 13.295 1.00 90.25 85 THR A O 1
ATOM 693 N N . LYS A 1 86 ? -7.461 8.725 13.443 1.00 90.06 86 LYS A N 1
ATOM 694 C CA . LYS A 1 86 ? -8.734 9.452 13.380 1.00 90.06 86 LYS A CA 1
ATOM 695 C C . LYS A 1 86 ? -9.439 9.284 12.030 1.00 90.06 86 LYS A C 1
ATOM 697 O O . LYS A 1 86 ? -10.652 9.049 12.009 1.00 90.06 86 LYS A O 1
ATOM 702 N N . LYS A 1 87 ? -8.710 9.408 10.914 1.00 92.56 87 LYS A N 1
ATOM 703 C CA . LYS A 1 87 ? -9.254 9.200 9.558 1.00 92.56 87 LYS A CA 1
ATOM 704 C C . LYS A 1 87 ? -9.772 7.769 9.400 1.00 92.56 87 LYS A C 1
ATOM 706 O O . LYS A 1 87 ? -10.909 7.584 8.979 1.00 92.56 87 LYS A O 1
ATOM 711 N N . LEU A 1 88 ? -8.985 6.783 9.828 1.00 90.38 88 LEU A N 1
ATOM 712 C CA . LEU A 1 88 ? -9.324 5.366 9.742 1.00 90.38 88 LEU A CA 1
ATOM 713 C C . LEU A 1 88 ? -10.558 5.033 10.587 1.00 90.38 88 LEU A C 1
ATOM 715 O O . LEU A 1 88 ? -11.502 4.434 10.090 1.00 90.38 88 LEU A O 1
ATOM 719 N N . THR A 1 89 ? -10.621 5.526 11.826 1.00 87.56 89 THR A N 1
ATOM 720 C CA . THR A 1 89 ? -11.807 5.373 12.689 1.00 87.56 89 THR A CA 1
ATOM 721 C C . THR A 1 89 ? -13.056 5.982 12.047 1.00 87.56 89 THR A C 1
ATOM 723 O O . THR A 1 89 ? -14.146 5.421 12.136 1.00 87.56 89 THR A O 1
ATOM 726 N N . THR A 1 90 ? -12.917 7.140 11.394 1.00 89.88 90 THR A N 1
ATOM 727 C CA . THR A 1 90 ? -14.034 7.794 10.694 1.00 89.88 90 THR A CA 1
ATOM 728 C C . THR A 1 90 ? -14.514 6.942 9.522 1.00 89.88 90 THR A C 1
ATOM 730 O O . THR A 1 90 ? -15.711 6.696 9.407 1.00 89.88 90 THR A O 1
ATOM 733 N N . TYR A 1 91 ? -13.579 6.449 8.710 1.00 91.06 91 TYR A N 1
ATOM 734 C CA . TYR A 1 91 ? -13.855 5.588 7.565 1.00 91.06 91 TYR A CA 1
ATOM 735 C C . TYR A 1 91 ? -14.515 4.265 7.976 1.00 91.06 91 TYR A C 1
ATOM 737 O O . TYR A 1 91 ? -15.531 3.875 7.412 1.00 91.06 91 TYR A O 1
ATOM 745 N N . TYR A 1 92 ? -14.023 3.608 9.030 1.00 87.94 92 TYR A N 1
ATOM 746 C CA . TYR A 1 92 ? -14.640 2.369 9.510 1.00 87.94 92 TYR A CA 1
ATOM 747 C C . TYR A 1 92 ? -16.077 2.575 9.990 1.00 87.94 92 TYR A C 1
ATOM 749 O O . TYR A 1 92 ? -16.950 1.751 9.721 1.00 87.94 92 TYR A O 1
ATOM 757 N N . ASN A 1 93 ? -16.336 3.678 10.695 1.00 86.75 93 ASN A N 1
ATOM 758 C CA . ASN A 1 93 ? -17.683 3.994 11.154 1.00 86.75 93 ASN A CA 1
ATOM 759 C C . ASN A 1 93 ? -18.641 4.288 9.991 1.00 86.75 93 ASN A C 1
ATOM 761 O O . ASN A 1 93 ? -19.815 3.937 10.098 1.00 86.75 93 ASN A O 1
ATOM 765 N N . SER A 1 94 ? -18.169 4.910 8.903 1.00 89.25 94 SER A N 1
ATOM 766 C CA . SER A 1 94 ? -19.011 5.175 7.731 1.00 89.25 94 SER A CA 1
ATOM 767 C C . SER A 1 94 ? -19.276 3.921 6.903 1.00 89.25 94 SER A C 1
ATOM 769 O O . SER A 1 94 ? -20.419 3.692 6.521 1.00 89.25 94 SER A O 1
ATOM 771 N N . GLU A 1 95 ? -18.252 3.103 6.659 1.00 86.94 95 GLU A N 1
ATOM 772 C CA . GLU A 1 95 ? -18.346 1.964 5.737 1.00 86.94 95 GLU A CA 1
ATOM 773 C C . GLU A 1 95 ? -18.879 0.685 6.392 1.00 86.94 95 GLU A C 1
ATOM 775 O O . GLU A 1 95 ? -19.617 -0.071 5.765 1.00 86.94 95 GLU A O 1
ATOM 780 N N . PHE A 1 96 ? -18.533 0.431 7.658 1.00 83.31 96 PHE A N 1
ATOM 781 C CA . PHE A 1 96 ? -18.844 -0.836 8.339 1.00 83.31 96 PHE A CA 1
ATOM 782 C C . PHE A 1 96 ? -19.821 -0.674 9.509 1.00 83.31 96 PHE A C 1
ATOM 784 O O . PHE A 1 96 ? -20.211 -1.651 10.145 1.00 83.31 96 PHE A O 1
ATOM 791 N N . GLY A 1 97 ? -20.256 0.556 9.792 1.00 71.56 97 GLY A N 1
ATOM 792 C CA . GLY A 1 97 ? -21.400 0.841 10.655 1.00 71.56 97 GLY A CA 1
ATOM 793 C C . GLY A 1 97 ? -21.204 0.642 12.161 1.00 71.56 97 GLY A C 1
ATOM 794 O O . GLY A 1 97 ? -22.116 1.004 12.901 1.00 71.56 97 GLY A O 1
ATOM 795 N N . GLN A 1 98 ? -20.069 0.121 12.648 1.00 64.00 98 GLN A N 1
ATOM 796 C CA . GLN A 1 98 ? -19.755 0.016 14.083 1.00 64.00 98 GLN A CA 1
ATOM 797 C C . GLN A 1 98 ? -18.240 -0.071 14.343 1.00 64.00 98 GLN A C 1
ATOM 799 O O . GLN A 1 98 ? -17.638 -1.123 14.150 1.00 64.00 98 GLN A O 1
ATOM 804 N N . PHE A 1 99 ? -17.632 0.987 14.890 1.00 56.59 99 PHE A N 1
ATOM 805 C CA . PHE A 1 99 ? -16.364 0.878 15.619 1.00 56.59 99 PHE A CA 1
ATOM 806 C C . PHE A 1 99 ? -16.515 1.483 17.020 1.00 56.59 99 PHE A C 1
ATOM 808 O O . PHE A 1 99 ? -16.375 2.688 17.233 1.00 56.59 99 PHE A O 1
ATOM 815 N N . THR A 1 100 ? -16.830 0.637 18.003 1.00 51.31 100 THR A N 1
ATOM 816 C CA . THR A 1 100 ? -16.915 1.020 19.419 1.00 51.31 100 THR A CA 1
ATOM 817 C C . THR A 1 100 ? -15.818 0.341 20.230 1.00 51.31 100 THR A C 1
ATOM 819 O O . THR A 1 100 ? -16.104 -0.509 21.067 1.00 51.31 100 THR A O 1
ATOM 822 N N . SER A 1 101 ? -14.553 0.714 20.051 1.00 48.19 101 SER A N 1
ATOM 823 C CA . SER A 1 101 ? -13.589 0.500 21.136 1.00 48.19 101 SER A CA 1
ATOM 824 C C . SER A 1 101 ? -12.400 1.437 21.063 1.00 48.19 101 SER A C 1
ATOM 826 O O . SER A 1 101 ? -11.774 1.615 20.022 1.00 48.19 101 SER A O 1
ATOM 828 N N . ARG A 1 102 ? -12.074 1.999 22.227 1.00 51.38 102 ARG A N 1
ATOM 829 C CA . ARG A 1 102 ? -10.887 2.806 22.502 1.00 51.38 102 ARG A CA 1
ATOM 830 C C . ARG A 1 102 ? -9.627 1.915 22.610 1.00 51.38 102 ARG A C 1
ATOM 832 O O . ARG A 1 102 ? -8.987 1.979 23.646 1.00 51.38 102 ARG A O 1
ATOM 839 N N . ILE A 1 103 ? -9.274 1.156 21.555 1.00 59.84 103 ILE A N 1
ATOM 840 C CA . ILE A 1 103 ? -8.157 0.163 21.427 1.00 59.84 103 ILE A CA 1
ATOM 841 C C . ILE A 1 103 ? -8.632 -1.279 21.756 1.00 59.84 103 ILE A C 1
ATOM 843 O O . ILE A 1 103 ? -8.980 -1.518 22.915 1.00 59.84 103 ILE A O 1
ATOM 847 N N . PRO A 1 104 ? -8.794 -2.207 20.769 1.00 56.19 104 PRO A N 1
ATOM 848 C CA . PRO A 1 104 ? -7.734 -3.083 20.202 1.00 56.19 104 PRO A CA 1
ATOM 849 C C . PRO A 1 104 ? -7.939 -3.364 18.667 1.00 56.19 104 PRO A C 1
ATOM 851 O O . PRO A 1 104 ? -8.689 -2.600 18.062 1.00 56.19 104 PRO A O 1
ATOM 854 N N . PRO A 1 105 ? -7.235 -4.314 17.989 1.00 69.94 105 PRO A N 1
ATOM 855 C CA . PRO A 1 105 ? -6.704 -4.117 16.629 1.00 69.94 105 PRO A CA 1
ATOM 856 C C . PRO A 1 105 ? -7.750 -3.740 15.571 1.00 69.94 105 PRO A C 1
ATOM 858 O O . PRO A 1 105 ? -8.844 -4.302 15.518 1.00 69.94 105 PRO A O 1
ATOM 861 N N . ILE A 1 106 ? -7.368 -2.814 14.688 1.00 81.19 106 ILE A N 1
ATOM 862 C CA . ILE A 1 106 ? -8.156 -2.449 13.508 1.00 81.19 106 ILE A CA 1
ATOM 863 C C . ILE A 1 106 ? -7.820 -3.471 12.427 1.00 81.19 106 ILE A C 1
ATOM 865 O O . ILE A 1 106 ? -6.825 -3.321 11.730 1.00 81.19 106 ILE A O 1
ATOM 869 N N . LEU A 1 107 ? -8.599 -4.545 12.327 1.00 86.75 107 LEU A N 1
ATOM 870 C CA . LEU A 1 107 ? -8.348 -5.581 11.325 1.00 86.75 107 LEU A CA 1
ATOM 871 C C . LEU A 1 107 ? -8.795 -5.117 9.941 1.00 86.75 107 LEU A C 1
ATOM 873 O O . LEU A 1 107 ? -9.918 -4.625 9.775 1.00 86.75 107 LEU A O 1
ATOM 877 N N . LEU A 1 108 ? -7.919 -5.289 8.956 1.00 89.50 108 LEU A N 1
ATOM 878 C CA . LEU A 1 108 ? -8.226 -5.025 7.557 1.00 89.50 108 LEU A CA 1
ATOM 879 C C . LEU A 1 108 ? -9.306 -6.001 7.063 1.00 89.50 108 LEU A C 1
ATOM 881 O O . LEU A 1 108 ? -9.227 -7.192 7.367 1.00 89.50 108 LEU A O 1
ATOM 885 N N . PRO A 1 109 ? -10.328 -5.538 6.320 1.00 89.25 109 PRO A N 1
ATOM 886 C CA . PRO A 1 109 ? -11.421 -6.404 5.897 1.00 89.25 109 PRO A CA 1
ATOM 887 C C . PRO A 1 109 ? -10.943 -7.536 4.980 1.00 89.25 109 PRO A C 1
ATOM 889 O O . PRO A 1 109 ? -10.204 -7.298 4.031 1.00 89.25 109 PRO A O 1
ATOM 892 N N . TYR A 1 110 ? -11.445 -8.751 5.200 1.00 87.19 110 TYR A N 1
ATOM 893 C CA . TYR A 1 110 ? -11.080 -9.914 4.384 1.00 87.19 110 TYR A CA 1
ATOM 894 C C . TYR A 1 110 ? -11.443 -9.773 2.893 1.00 87.19 110 TYR A C 1
ATOM 896 O O . TYR A 1 110 ? -10.691 -10.179 2.015 1.00 87.19 110 TYR A O 1
ATOM 904 N N . ASN A 1 111 ? -12.594 -9.163 2.593 1.00 88.25 111 ASN A N 1
ATOM 905 C CA . ASN A 1 111 ? -13.104 -8.993 1.228 1.00 88.25 111 ASN A CA 1
ATOM 906 C C . ASN A 1 111 ? -13.102 -7.514 0.816 1.00 88.25 111 ASN A C 1
ATOM 908 O O . ASN A 1 111 ? -14.159 -6.953 0.520 1.00 88.25 111 ASN A O 1
ATOM 912 N N . MET A 1 112 ? -11.932 -6.870 0.842 1.00 92.50 112 MET A N 1
ATOM 913 C CA . MET A 1 112 ? -11.790 -5.492 0.364 1.00 92.50 112 MET A CA 1
ATOM 914 C C . MET A 1 112 ? -12.070 -5.386 -1.139 1.00 92.50 112 MET A C 1
ATOM 916 O O . MET A 1 112 ? -11.504 -6.132 -1.941 1.00 92.50 112 MET A O 1
ATOM 920 N N . THR A 1 113 ? -12.896 -4.414 -1.527 1.00 95.50 113 THR A N 1
ATOM 921 C CA . THR A 1 113 ? -12.962 -3.971 -2.928 1.00 95.50 113 THR A CA 1
ATOM 922 C C . THR A 1 113 ? -11.726 -3.145 -3.287 1.00 95.50 113 THR A C 1
ATOM 924 O O . THR A 1 113 ? -11.016 -2.653 -2.406 1.00 95.50 113 THR A O 1
ATOM 927 N N . ASP A 1 114 ? -11.479 -2.945 -4.581 1.00 96.25 114 ASP A N 1
ATOM 928 C CA . ASP A 1 114 ? -10.370 -2.109 -5.054 1.00 96.25 114 ASP A CA 1
ATOM 929 C C . ASP A 1 114 ? -10.499 -0.661 -4.547 1.00 96.25 114 ASP A C 1
ATOM 931 O O . ASP A 1 114 ? -9.506 -0.035 -4.178 1.00 96.25 114 ASP A O 1
ATOM 935 N N . GLU A 1 115 ? -11.725 -0.137 -4.449 1.00 96.12 115 GLU A N 1
ATOM 936 C CA . GLU A 1 115 ? -11.992 1.186 -3.880 1.00 96.12 115 GLU A CA 1
ATOM 937 C C . GLU A 1 115 ? -11.653 1.234 -2.391 1.00 96.12 115 GLU A C 1
ATOM 939 O O . GLU A 1 115 ? -11.050 2.203 -1.930 1.00 96.12 115 GLU A O 1
ATOM 944 N N . GLN A 1 116 ? -12.004 0.189 -1.638 1.00 94.56 116 GLN A N 1
ATOM 945 C CA . GLN A 1 116 ? -11.681 0.117 -0.216 1.00 94.56 116 GLN A CA 1
ATOM 946 C C . GLN A 1 116 ? -10.170 0.017 0.001 1.00 94.56 116 GLN A C 1
ATOM 948 O O . GLN A 1 116 ? -9.629 0.742 0.834 1.00 94.56 116 GLN A O 1
ATOM 953 N N . ALA A 1 117 ? -9.481 -0.814 -0.783 1.00 94.94 117 ALA A N 1
ATOM 954 C CA . ALA A 1 117 ? -8.027 -0.927 -0.761 1.00 94.94 117 ALA A CA 1
ATOM 955 C C . ALA A 1 117 ? -7.347 0.417 -1.077 1.00 94.94 117 ALA A C 1
ATOM 957 O O . ALA A 1 117 ? -6.457 0.851 -0.346 1.00 94.94 117 ALA A O 1
ATOM 958 N N . ALA A 1 118 ? -7.817 1.131 -2.105 1.00 96.06 118 ALA A N 1
ATOM 959 C CA . ALA A 1 118 ? -7.318 2.462 -2.442 1.00 96.06 118 ALA A CA 1
ATOM 960 C C . ALA A 1 118 ? -7.536 3.480 -1.307 1.00 96.06 118 ALA A C 1
ATOM 962 O O . ALA A 1 118 ? -6.655 4.300 -1.035 1.00 96.06 118 ALA A O 1
ATOM 963 N N . GLN A 1 119 ? -8.676 3.417 -0.612 1.00 95.88 119 GLN A N 1
ATOM 964 C CA . GLN A 1 119 ? -8.931 4.274 0.548 1.00 95.88 119 GLN A CA 1
ATOM 965 C C . GLN A 1 119 ? -8.006 3.953 1.720 1.00 95.88 119 GLN A C 1
ATOM 967 O O . GLN A 1 119 ? -7.483 4.873 2.344 1.00 95.88 119 GLN A O 1
ATOM 972 N N . PHE A 1 120 ? -7.746 2.674 1.997 1.00 94.06 120 PHE A N 1
ATOM 973 C CA . PHE A 1 120 ? -6.793 2.277 3.032 1.00 94.06 120 PHE A CA 1
ATOM 974 C C . PHE A 1 120 ? -5.384 2.791 2.743 1.00 94.06 120 PHE A C 1
ATOM 976 O O . PHE A 1 120 ? -4.798 3.448 3.604 1.00 94.06 120 PHE A O 1
ATOM 983 N N . LEU A 1 121 ? -4.886 2.585 1.520 1.00 93.75 121 LEU A N 1
ATOM 984 C CA . LEU A 1 121 ? -3.598 3.124 1.070 1.00 93.75 121 LEU A CA 1
ATOM 985 C C . LEU A 1 121 ? -3.528 4.645 1.267 1.00 93.75 121 LEU A C 1
ATOM 987 O O . LEU A 1 121 ? -2.562 5.164 1.823 1.00 93.75 121 LEU A O 1
ATOM 991 N N . SER A 1 122 ? -4.584 5.366 0.876 1.00 95.06 122 SER A N 1
ATOM 992 C CA . SER A 1 122 ? -4.633 6.823 1.009 1.00 95.06 122 SER A CA 1
ATOM 993 C C . SER A 1 122 ? -4.715 7.303 2.460 1.00 95.06 122 SER A C 1
ATOM 995 O O . SER A 1 122 ? -4.117 8.327 2.786 1.00 95.06 122 SER A O 1
ATOM 997 N N . ILE A 1 123 ? -5.489 6.635 3.319 1.00 94.69 123 ILE A N 1
ATOM 998 C CA . ILE A 1 123 ? -5.682 7.036 4.719 1.00 94.69 123 ILE A CA 1
ATOM 999 C C . ILE A 1 123 ? -4.416 6.785 5.531 1.00 94.69 123 ILE A C 1
ATOM 1001 O O . ILE A 1 123 ? -4.053 7.638 6.340 1.00 94.69 123 ILE A O 1
ATOM 1005 N N . MET A 1 124 ? -3.780 5.631 5.317 1.00 91.44 124 MET A N 1
ATOM 1006 C CA . MET A 1 124 ? -2.570 5.213 6.028 1.00 91.44 124 MET A CA 1
ATOM 1007 C C . MET A 1 124 ? -1.293 5.819 5.445 1.00 91.44 124 MET A C 1
ATOM 1009 O O . MET A 1 124 ? -0.224 5.609 6.005 1.00 91.44 124 MET A O 1
ATOM 1013 N N . GLU A 1 125 ? -1.406 6.579 4.349 1.00 90.88 125 GLU A N 1
ATOM 1014 C CA . GLU A 1 125 ? -0.267 7.176 3.640 1.00 90.88 125 GLU A CA 1
ATOM 1015 C C . GLU A 1 125 ? 0.758 6.098 3.234 1.00 90.88 125 GLU A C 1
ATOM 1017 O O . GLU A 1 125 ? 1.969 6.290 3.316 1.00 90.88 125 GLU A O 1
ATOM 1022 N N . LEU A 1 126 ? 0.239 4.943 2.801 1.00 87.31 126 LEU A N 1
ATOM 1023 C CA . LEU A 1 126 ? 0.996 3.727 2.531 1.00 87.31 126 LEU A CA 1
ATOM 1024 C C . LEU A 1 126 ? 1.189 3.518 1.027 1.00 87.31 126 LEU A C 1
ATOM 1026 O O . LEU A 1 126 ? 0.304 3.775 0.210 1.00 87.31 126 LEU A O 1
ATOM 1030 N N . THR A 1 127 ? 2.356 2.999 0.667 1.00 88.50 127 THR A N 1
ATOM 1031 C CA . THR A 1 127 ? 2.687 2.549 -0.682 1.00 88.50 127 THR A CA 1
ATOM 1032 C C . THR A 1 127 ? 3.519 1.285 -0.565 1.00 88.50 127 THR A C 1
ATOM 1034 O O . THR A 1 127 ? 4.429 1.264 0.252 1.00 88.50 127 THR A O 1
ATOM 1037 N N . PHE A 1 128 ? 3.237 0.255 -1.363 1.00 86.38 128 PHE A N 1
ATOM 1038 C CA . PHE A 1 128 ? 4.008 -0.996 -1.386 1.00 86.38 128 PHE A CA 1
ATOM 1039 C C . PHE A 1 128 ? 5.034 -1.027 -2.515 1.00 86.38 128 PHE A C 1
ATOM 1041 O O . PHE A 1 128 ? 5.937 -1.860 -2.521 1.00 86.38 128 PHE A O 1
ATOM 1048 N N . HIS A 1 129 ? 4.901 -0.113 -3.473 1.00 89.31 129 HIS A N 1
ATOM 1049 C CA . HIS A 1 129 ? 5.742 -0.045 -4.655 1.00 89.31 129 HIS A CA 1
ATOM 1050 C C . HIS A 1 129 ? 6.330 1.348 -4.844 1.00 89.31 129 HIS A C 1
ATOM 1052 O O . HIS A 1 129 ? 5.797 2.343 -4.351 1.00 89.31 129 HIS A O 1
ATOM 1058 N N . THR A 1 130 ? 7.405 1.437 -5.616 1.00 87.94 130 THR A N 1
ATOM 1059 C CA . THR A 1 130 ? 8.001 2.696 -6.068 1.00 87.94 130 THR A CA 1
ATOM 1060 C C . THR A 1 130 ? 8.278 2.646 -7.568 1.00 87.94 130 THR A C 1
ATOM 1062 O O . THR A 1 130 ? 8.352 1.568 -8.156 1.00 87.94 130 THR A O 1
ATOM 1065 N N . ILE A 1 131 ? 8.375 3.815 -8.200 1.00 88.44 131 ILE A N 1
ATOM 1066 C CA . ILE A 1 131 ? 8.758 3.942 -9.608 1.00 88.44 131 ILE A CA 1
ATOM 1067 C C . ILE A 1 131 ? 10.154 4.534 -9.648 1.00 88.44 131 ILE A C 1
ATOM 1069 O O . ILE A 1 131 ? 10.374 5.631 -9.141 1.00 88.44 131 ILE A O 1
ATOM 1073 N N . VAL A 1 132 ? 11.063 3.824 -10.300 1.00 86.50 132 VAL A N 1
ATOM 1074 C CA . VAL A 1 132 ? 12.429 4.277 -10.541 1.00 86.50 132 VAL A CA 1
ATOM 1075 C C . VAL A 1 132 ? 12.588 4.531 -12.035 1.00 86.50 132 VAL A C 1
ATOM 1077 O O . VAL A 1 132 ? 12.203 3.704 -12.864 1.00 86.50 132 VAL A O 1
ATOM 1080 N N . GLU A 1 133 ? 13.115 5.702 -12.377 1.00 86.69 133 GLU A N 1
ATOM 1081 C CA . GLU A 1 133 ? 13.498 6.039 -13.745 1.00 86.69 133 GLU A CA 1
ATOM 1082 C C . GLU A 1 133 ? 14.918 5.529 -13.992 1.00 86.69 133 GLU A C 1
ATOM 1084 O O . GLU A 1 133 ? 15.845 5.887 -13.265 1.00 86.69 133 GLU A O 1
ATOM 1089 N N . TYR A 1 134 ? 15.068 4.664 -14.991 1.00 81.44 134 TYR A N 1
ATOM 1090 C CA . TYR A 1 134 ? 16.351 4.110 -15.399 1.00 81.44 134 TYR A CA 1
ATOM 1091 C C . TYR A 1 134 ? 16.901 4.899 -16.583 1.00 81.44 134 TYR A C 1
ATOM 1093 O O . TYR A 1 134 ? 16.189 5.165 -17.560 1.00 81.44 134 TYR A O 1
ATOM 1101 N N . GLY A 1 135 ? 18.181 5.257 -16.467 1.00 75.38 135 GLY A N 1
ATOM 1102 C CA . GLY A 1 135 ? 18.964 5.822 -17.556 1.00 75.38 135 GLY A CA 1
ATOM 1103 C C . GLY A 1 135 ? 19.218 4.797 -18.659 1.00 75.38 135 GLY A C 1
ATOM 1104 O O . GLY A 1 135 ? 19.112 3.589 -18.462 1.00 75.38 135 GLY A O 1
ATOM 1105 N N . ASP A 1 136 ? 19.566 5.290 -19.841 1.00 67.94 136 ASP A N 1
ATOM 1106 C CA . ASP A 1 136 ? 19.692 4.476 -21.053 1.00 67.94 136 ASP A CA 1
ATOM 1107 C C . ASP A 1 136 ? 20.873 3.490 -21.045 1.00 67.94 136 ASP A C 1
ATOM 1109 O O . ASP A 1 136 ? 20.950 2.595 -21.888 1.00 67.94 136 ASP A O 1
ATOM 1113 N N . ASP A 1 137 ? 21.818 3.684 -20.129 1.00 68.88 137 ASP A N 1
ATOM 1114 C CA . ASP A 1 137 ? 23.008 2.869 -19.913 1.00 68.88 137 ASP A CA 1
ATOM 1115 C C . ASP A 1 137 ? 22.843 1.834 -18.789 1.00 68.88 137 ASP A C 1
ATOM 1117 O O . ASP A 1 137 ? 23.696 0.955 -18.636 1.00 68.88 137 ASP A O 1
ATOM 1121 N N . GLU A 1 138 ? 21.738 1.883 -18.038 1.00 69.75 138 GLU A N 1
ATOM 1122 C CA . GLU A 1 138 ? 21.436 0.901 -17.001 1.00 69.75 138 GLU A CA 1
ATOM 1123 C C . GLU A 1 138 ? 20.752 -0.336 -17.611 1.00 69.75 138 GLU A C 1
ATOM 1125 O O . GLU A 1 138 ? 19.646 -0.280 -18.149 1.00 69.75 138 GLU A O 1
ATOM 1130 N N . VAL A 1 139 ? 21.408 -1.496 -17.515 1.00 67.94 139 VAL A N 1
ATOM 1131 C CA . VAL A 1 139 ? 20.813 -2.778 -17.914 1.00 67.94 139 VAL A CA 1
ATOM 1132 C C . VAL A 1 139 ? 19.989 -3.323 -16.753 1.00 67.94 139 VAL A C 1
ATOM 1134 O O . VAL A 1 139 ? 20.536 -3.685 -15.712 1.00 67.94 139 VAL A O 1
ATOM 1137 N N . ILE A 1 140 ? 18.675 -3.424 -16.946 1.00 69.62 140 ILE A N 1
ATOM 1138 C CA . ILE A 1 140 ? 17.778 -4.083 -15.993 1.00 69.62 140 ILE A CA 1
ATOM 1139 C C . ILE A 1 140 ? 17.932 -5.598 -16.162 1.00 69.62 140 ILE A C 1
ATOM 1141 O O . ILE A 1 140 ? 17.374 -6.192 -17.089 1.00 69.62 140 ILE A O 1
ATOM 1145 N N . ASP A 1 141 ? 18.689 -6.237 -15.273 1.00 66.62 141 ASP A N 1
ATOM 1146 C CA . ASP A 1 141 ? 18.745 -7.697 -15.211 1.00 66.62 141 ASP A CA 1
ATOM 1147 C C . ASP A 1 141 ? 17.518 -8.234 -14.467 1.00 66.62 141 ASP A C 1
ATOM 1149 O O . ASP A 1 141 ? 17.528 -8.416 -13.252 1.00 66.62 141 ASP A O 1
ATOM 1153 N N . ALA A 1 142 ? 16.439 -8.488 -15.208 1.00 59.81 142 ALA A N 1
ATOM 1154 C CA . ALA A 1 142 ? 15.210 -9.047 -14.652 1.00 59.81 142 ALA A CA 1
ATOM 1155 C C 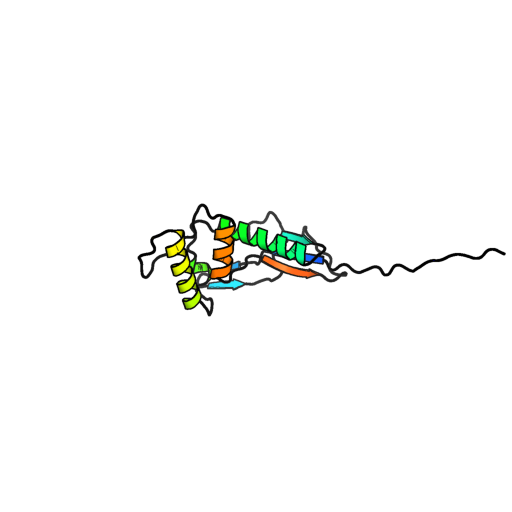. ALA A 1 142 ? 15.409 -10.423 -13.985 1.00 59.81 142 ALA A 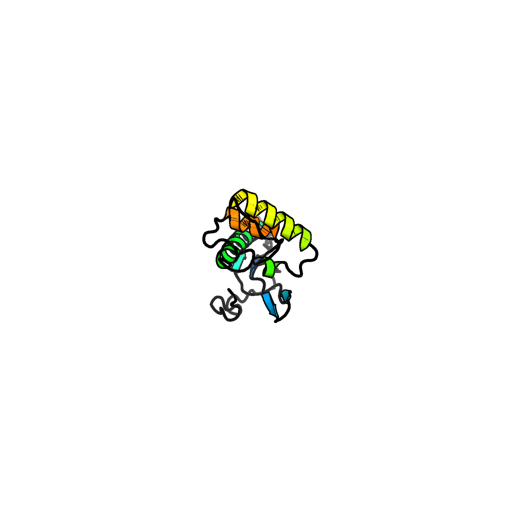C 1
ATOM 1157 O O . ALA A 1 142 ? 14.581 -10.800 -13.167 1.00 59.81 142 ALA A O 1
ATOM 1158 N N . ALA A 1 143 ? 16.477 -11.163 -14.316 1.00 57.72 143 ALA A N 1
ATOM 1159 C CA . ALA A 1 143 ? 16.783 -12.459 -13.709 1.00 57.72 143 ALA A CA 1
ATOM 1160 C C . ALA A 1 143 ? 17.565 -12.335 -12.390 1.00 57.72 143 ALA A C 1
ATOM 1162 O O . ALA A 1 143 ? 17.590 -13.288 -11.613 1.00 57.72 143 ALA A O 1
ATOM 1163 N N . ALA A 1 144 ? 18.179 -11.176 -12.122 1.00 56.59 144 ALA A N 1
ATOM 1164 C CA . ALA A 1 144 ? 18.772 -10.864 -10.822 1.00 56.59 144 ALA A CA 1
ATOM 1165 C C . ALA A 1 144 ? 17.707 -10.559 -9.753 1.00 56.59 144 ALA A C 1
ATOM 1167 O O . ALA A 1 144 ? 17.980 -10.680 -8.561 1.00 56.59 144 ALA A O 1
ATOM 1168 N N . PHE A 1 145 ? 16.495 -10.187 -10.176 1.00 57.62 145 PHE A N 1
ATOM 1169 C CA . PH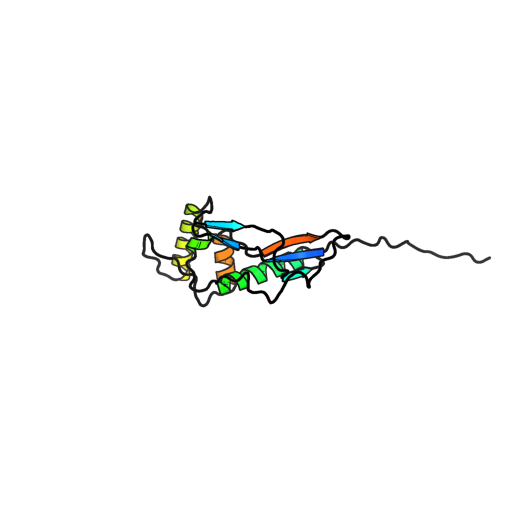E A 1 145 ? 15.337 -10.043 -9.303 1.00 57.62 145 PHE A CA 1
ATOM 1170 C C . PHE A 1 145 ? 14.579 -11.364 -9.302 1.00 57.62 145 PHE A C 1
ATOM 1172 O O . PHE A 1 145 ? 13.921 -11.711 -10.282 1.00 57.62 145 PHE A O 1
ATOM 1179 N N . ASP A 1 146 ? 14.682 -12.132 -8.223 1.00 53.22 146 ASP A N 1
ATOM 1180 C CA . ASP A 1 146 ? 13.950 -13.387 -8.145 1.00 53.22 146 ASP A CA 1
ATOM 1181 C C . ASP A 1 146 ? 12.454 -13.112 -7.916 1.00 53.22 146 ASP A C 1
ATOM 1183 O O . ASP A 1 146 ? 11.992 -12.851 -6.807 1.00 53.22 146 ASP A O 1
ATOM 1187 N N . LEU A 1 147 ? 11.703 -13.144 -9.020 1.00 47.75 147 LEU A N 1
ATOM 1188 C CA . LEU A 1 147 ? 10.258 -12.906 -9.081 1.00 47.75 147 LEU A CA 1
ATOM 1189 C C . LEU A 1 147 ? 9.432 -13.986 -8.368 1.00 47.75 147 LEU A C 1
ATOM 1191 O O . LEU A 1 147 ? 8.247 -13.768 -8.133 1.00 47.75 147 LEU A O 1
ATOM 1195 N N . ASN A 1 148 ? 10.035 -15.143 -8.073 1.00 45.62 148 ASN A N 1
ATOM 1196 C CA . ASN A 1 148 ? 9.408 -16.239 -7.333 1.00 45.62 148 ASN A CA 1
ATOM 1197 C C . ASN A 1 148 ? 10.015 -16.405 -5.937 1.00 45.62 148 ASN A C 1
ATOM 1199 O O . ASN A 1 148 ? 9.583 -17.288 -5.193 1.00 45.62 148 ASN A O 1
ATOM 1203 N N . ASN A 1 149 ? 11.026 -15.600 -5.587 1.00 45.69 149 ASN A N 1
ATOM 1204 C CA . ASN A 1 149 ? 11.571 -15.610 -4.247 1.00 45.69 149 ASN A CA 1
ATOM 1205 C C . ASN A 1 149 ? 10.690 -14.776 -3.332 1.00 45.69 149 ASN A C 1
ATOM 1207 O O . ASN A 1 149 ? 10.918 -13.592 -3.072 1.00 45.69 149 ASN A O 1
ATOM 1211 N N . ASP A 1 150 ? 9.697 -15.469 -2.804 1.00 50.34 150 ASP A N 1
ATOM 1212 C CA . ASP A 1 150 ? 8.944 -15.054 -1.641 1.00 50.34 150 ASP A CA 1
ATOM 1213 C C . ASP A 1 150 ? 9.805 -15.128 -0.353 1.00 50.34 150 ASP A C 1
ATOM 1215 O O . ASP A 1 150 ? 9.254 -15.119 0.735 1.00 50.34 150 ASP A O 1
ATOM 1219 N N . GLU A 1 151 ? 11.148 -15.198 -0.378 1.00 43.41 151 GLU A N 1
ATOM 1220 C CA . GLU A 1 151 ? 11.967 -15.023 0.847 1.00 43.41 151 GLU A CA 1
ATOM 1221 C C . GLU A 1 151 ? 11.859 -13.604 1.417 1.00 43.41 151 GLU A C 1
ATOM 1223 O O . GLU A 1 151 ? 12.085 -13.410 2.609 1.00 43.41 151 GLU A O 1
ATOM 1228 N N . TYR A 1 152 ? 11.409 -12.637 0.610 1.00 39.69 152 TYR A N 1
ATOM 1229 C CA . TYR A 1 152 ? 10.834 -11.380 1.098 1.00 39.69 152 TYR A CA 1
ATOM 1230 C C . TYR A 1 152 ? 9.297 -11.486 1.189 1.00 39.69 152 TYR A C 1
ATOM 1232 O O . TYR A 1 152 ? 8.547 -10.602 0.760 1.00 39.69 152 TYR A O 1
ATOM 1240 N N . CYS A 1 153 ? 8.818 -12.621 1.704 1.00 36.94 153 CYS A N 1
ATOM 1241 C CA . CYS A 1 153 ? 7.520 -12.769 2.354 1.00 36.94 153 CYS A CA 1
ATOM 1242 C C . CYS A 1 153 ? 7.466 -11.751 3.481 1.00 36.94 153 CYS A C 1
ATOM 1244 O O . CYS A 1 153 ? 8.467 -11.605 4.162 1.00 36.94 153 CYS A O 1
ATOM 1246 N N . TRP A 1 154 ? 6.322 -11.108 3.699 1.00 41.31 154 TRP A N 1
ATOM 1247 C CA . TRP A 1 154 ? 5.512 -11.331 4.901 1.00 41.31 154 TRP A CA 1
ATOM 1248 C C . TRP A 1 154 ? 4.074 -10.855 4.626 1.00 41.31 154 TRP A C 1
ATOM 1250 O O . TRP A 1 154 ? 3.861 -9.989 3.776 1.00 41.31 154 TRP A O 1
ATOM 1260 N N . PHE A 1 155 ? 3.149 -11.552 5.295 1.00 40.41 155 PHE A N 1
ATOM 1261 C CA . PHE A 1 155 ? 1.682 -11.591 5.192 1.00 40.41 155 PHE A CA 1
ATOM 1262 C C . PHE A 1 155 ? 1.019 -10.265 4.876 1.00 40.41 155 PHE A C 1
ATOM 1264 O O . PHE A 1 155 ? 1.274 -9.333 5.657 1.00 40.41 155 PHE A O 1
#

pLDDT: mean 74.36, std 19.05, range [36.94, 96.25]

Organism: NCBI:txid1703345

Foldseek 3Di:
DDDDDDDDPDPPPDQWKKWKAFFQWDDDPPATDGDDQHAFTDDIDSDPVVSVVSQLVVQLVVLLVQAFPQLCRLQVVPPCSVQLVVLLVVVCCVPVVDDDDPDDGPGHHNDDDSVRSSSSCVSSVDGRIDIDTDDPPDDPPNVVRPPPPCVSDDD